Protein AF-U2QHD7-F1 (afdb_monomer_lite)

Organism: NCBI:txid649758

Sequence (177 aa):
MANYESKNHRGYHRDRNQRPHQDQRRARQTERVQVEVGQRFPLTIKRMGINGEGIGYYKRMAVFVPGALTNEEAVVEVTSVATRYLRAKVHRIRKTSPHRVEPRDSYADQVGGFELEHLDYPAQLAFKRDVVAQALERYQPEGFHSYDLRPTLGMKDPYGYRNKAQFQVRRNAEGQV

Secondary structure (DSSP, 8-state):
------------------------------------TT-EEEEE--EE-TTS-EEEEETTEEEEETTPPTT-EEEEEEEEE-SSEEEEEEEEEEE--TTB---SSTTTTTSTT-TTTTB-HHHHHHHHHHHHHHHHHHH--TTGGG---PPPPPPSS-SS------PPP---TTS--

pLDDT: mean 85.44, std 20.53, range [31.38, 98.56]

Radius of gyration: 29.26 Å; chains: 1; bounding box: 76×65×90 Å

InterPro domains:
  IPR002792 TRAM domain [PF01938] (34-90)
  IPR002792 TRAM domain [PS50926] (34-92)
  IPR010280 (Uracil-5)-methyltransferase family [PS51687] (112-177)
  IPR010280 (Uracil-5)-methyltransferase family [PTHR11061] (23-171)
  IPR012340 Nucleic acid-binding, OB-fold [G3DSA:2.40.50.140] (26-110)
  IPR012340 Nucleic acid-binding, OB-fold [SSF50249] (30-91)
  IPR029063 S-adenosyl-L-methionine-dependent methyltransferase superfamily [G3DSA:3.40.50.150] (115-161)
  IPR029063 S-adenosyl-L-methionine-dependent methyltransferase superfamily [SSF53335] (100-172)

Foldseek 3Di:
DDDDDDDDDDDDDDDDDDDPPPPPPPPPPPPQPDDDAFDKDKWAFAAADPLRWTWTADSNAIETEQPDHHRWIFIWGFHDDDRRHTYTYGPGTPGDDPQFDDAPDPCLVPDPDNRCSRGHQQVVQVSVLVSVVVVCVVPVPPPSVVDDSDGRDDDPDNPPPDPDDDDDDDQDPVRHD

Structure (mmCIF, N/CA/C/O backbone):
data_AF-U2QHD7-F1
#
_entry.id   AF-U2QHD7-F1
#
loop_
_atom_site.group_PDB
_atom_site.id
_atom_site.type_symbol
_atom_site.label_atom_id
_atom_site.label_alt_id
_atom_site.label_comp_id
_atom_site.label_asym_id
_atom_site.label_entity_id
_atom_site.label_seq_id
_atom_site.pdbx_PDB_ins_code
_atom_site.Cartn_x
_atom_site.Cartn_y
_atom_site.Cartn_z
_atom_site.occupancy
_atom_site.B_iso_or_equiv
_atom_site.auth_seq_id
_atom_site.auth_comp_id
_atom_site.auth_asym_id
_atom_site.auth_atom_id
_atom_site.pdbx_PDB_model_num
ATOM 1 N N . MET A 1 1 ? -28.360 49.128 -56.607 1.00 35.88 1 MET A N 1
ATOM 2 C CA . MET A 1 1 ? -29.395 48.696 -57.574 1.00 35.88 1 MET A CA 1
ATOM 3 C C . MET A 1 1 ? -29.588 47.199 -57.364 1.00 35.88 1 MET A C 1
ATOM 5 O O . MET A 1 1 ? -28.596 46.504 -57.459 1.00 35.88 1 MET A O 1
ATOM 9 N N . ALA A 1 2 ? -30.726 46.627 -56.988 1.00 39.94 2 ALA A N 1
ATOM 10 C CA . ALA A 1 2 ? -32.077 47.120 -56.763 1.00 39.94 2 ALA A CA 1
ATOM 11 C C . ALA A 1 2 ? -32.740 46.253 -55.667 1.00 39.94 2 ALA A C 1
ATOM 13 O O . ALA A 1 2 ? -32.443 45.065 -55.555 1.00 39.94 2 ALA A O 1
ATOM 14 N N . ASN A 1 3 ? -33.622 46.868 -54.879 1.00 33.78 3 ASN A N 1
ATOM 15 C CA . ASN A 1 3 ? -34.592 46.195 -54.014 1.00 33.78 3 ASN A CA 1
ATOM 16 C C . ASN A 1 3 ? -35.681 45.535 -54.871 1.00 33.78 3 ASN A C 1
ATOM 18 O O . ASN A 1 3 ? -36.062 46.114 -55.887 1.00 33.78 3 ASN A O 1
ATOM 22 N N . TYR A 1 4 ? -36.272 44.431 -54.404 1.00 35.97 4 TYR A N 1
ATOM 23 C CA . TYR A 1 4 ? -37.702 44.196 -54.620 1.00 35.97 4 TYR A CA 1
ATOM 24 C C . TYR A 1 4 ? -38.310 43.348 -53.496 1.00 35.97 4 TYR A C 1
ATOM 26 O O . TYR A 1 4 ? -37.781 42.308 -53.109 1.00 35.97 4 TYR A O 1
ATOM 34 N N . GLU A 1 5 ? -39.414 43.859 -52.964 1.00 34.19 5 GLU A N 1
ATOM 35 C CA . GLU A 1 5 ? -40.197 43.362 -51.837 1.00 34.19 5 GLU A CA 1
ATOM 36 C C . GLU A 1 5 ? -41.279 42.342 -52.244 1.00 34.19 5 GLU A C 1
ATOM 38 O O . GLU A 1 5 ? -41.845 42.416 -53.331 1.00 34.19 5 GLU A O 1
ATOM 43 N N . SER A 1 6 ? -41.653 41.518 -51.253 1.00 36.62 6 SER A N 1
ATOM 44 C CA . SER A 1 6 ? -43.022 41.105 -50.878 1.00 36.62 6 SER A CA 1
ATOM 45 C C . SER A 1 6 ? -43.862 40.221 -51.817 1.00 36.62 6 SER A C 1
ATOM 47 O O . SER A 1 6 ? -44.255 40.623 -52.909 1.00 36.62 6 SER A O 1
ATOM 49 N N . LYS A 1 7 ? -44.334 39.081 -51.272 1.00 37.84 7 LYS A N 1
ATOM 50 C CA . LYS A 1 7 ? -45.773 38.880 -50.973 1.00 37.84 7 LYS A CA 1
ATOM 51 C C . LYS A 1 7 ? -46.054 37.625 -50.130 1.00 37.84 7 LYS A C 1
ATOM 53 O O . LYS A 1 7 ? -45.813 36.497 -50.543 1.00 37.84 7 LYS A O 1
ATOM 58 N N . ASN A 1 8 ? -46.657 37.872 -48.967 1.00 34.88 8 ASN A N 1
ATOM 59 C CA . ASN A 1 8 ? -47.421 36.940 -48.128 1.00 34.88 8 ASN A CA 1
ATOM 60 C C . ASN A 1 8 ? -48.568 36.278 -48.898 1.00 34.88 8 ASN A C 1
ATOM 62 O O . ASN A 1 8 ? -49.296 37.020 -49.548 1.00 34.88 8 ASN A O 1
ATOM 66 N N . HIS A 1 9 ? -48.846 34.985 -48.674 1.00 38.47 9 HIS A N 1
ATOM 67 C CA . HIS A 1 9 ? -50.200 34.403 -48.727 1.00 38.47 9 HIS A CA 1
ATOM 68 C C . HIS A 1 9 ? -50.413 33.407 -47.562 1.00 38.47 9 HIS A C 1
ATOM 70 O O . HIS A 1 9 ? -49.595 32.527 -47.310 1.00 38.47 9 HIS A O 1
ATOM 76 N N . ARG A 1 10 ? -51.535 33.610 -46.853 1.00 35.41 10 ARG A N 1
ATOM 77 C CA . ARG A 1 10 ? -52.182 32.776 -45.810 1.00 35.41 10 ARG A CA 1
ATOM 78 C C . ARG A 1 10 ? -52.426 31.356 -46.369 1.00 35.41 10 ARG A C 1
ATOM 80 O O . ARG A 1 10 ? -52.676 31.246 -47.558 1.00 35.41 10 ARG A O 1
ATOM 87 N N . GLY A 1 11 ? -52.401 30.220 -45.671 1.00 33.41 11 GLY A N 1
ATOM 88 C CA . GLY A 1 11 ? -52.667 29.866 -44.278 1.00 33.41 11 GLY A CA 1
ATOM 89 C C . GLY A 1 11 ? -53.801 28.825 -44.269 1.00 33.41 11 GLY A C 1
ATOM 90 O O . GLY A 1 11 ? -54.899 29.188 -44.658 1.00 33.41 11 GLY A O 1
ATOM 91 N N . TYR A 1 12 ? -53.563 27.574 -43.841 1.00 31.38 12 TYR A N 1
ATOM 92 C CA . TYR A 1 12 ? -54.605 26.639 -43.371 1.00 31.38 12 TYR A CA 1
ATOM 93 C C . TYR A 1 12 ? -54.031 25.624 -42.367 1.00 31.38 12 TYR A C 1
ATOM 95 O O . TYR A 1 12 ? -52.961 25.054 -42.560 1.00 31.38 12 TYR A O 1
ATOM 103 N N . HIS A 1 13 ? -54.780 25.437 -41.280 1.00 40.25 13 HIS A N 1
ATOM 104 C CA . HIS A 1 13 ? -54.515 24.600 -40.111 1.00 40.25 13 HIS A CA 1
ATOM 105 C C . HIS A 1 13 ? -54.312 23.104 -40.402 1.00 40.25 13 HIS A C 1
ATOM 107 O O . HIS A 1 13 ? -55.069 22.508 -41.168 1.00 40.25 13 HIS A O 1
ATOM 113 N N . ARG A 1 14 ? -53.454 22.459 -39.597 1.00 39.19 14 ARG A N 1
ATOM 114 C CA . ARG A 1 14 ? -53.831 21.231 -38.873 1.00 39.19 14 ARG A CA 1
ATOM 115 C C . ARG A 1 14 ? -52.937 20.997 -37.658 1.00 39.19 14 ARG A C 1
ATOM 117 O O . ARG A 1 14 ? -51.736 20.785 -37.781 1.00 39.19 14 ARG A O 1
ATOM 124 N N . ASP A 1 15 ? -53.583 21.004 -36.500 1.00 45.75 15 ASP A N 1
ATOM 125 C CA . ASP A 1 15 ? -53.081 20.480 -35.238 1.00 45.75 15 ASP A CA 1
ATOM 126 C C . ASP A 1 15 ? -52.531 19.058 -35.390 1.00 45.75 15 ASP A C 1
ATOM 128 O O . ASP A 1 15 ? -53.219 18.150 -35.872 1.00 45.75 15 ASP A O 1
ATOM 132 N N . ARG A 1 16 ? -51.308 18.854 -34.899 1.00 43.22 16 ARG A N 1
ATOM 133 C CA . ARG A 1 16 ? -50.841 17.564 -34.389 1.00 43.22 16 ARG A CA 1
ATOM 134 C C . ARG A 1 16 ? -49.714 17.788 -33.380 1.00 43.22 16 ARG A C 1
ATOM 136 O O . ARG A 1 16 ? -48.533 17.739 -33.686 1.00 43.22 16 ARG A O 1
ATOM 143 N N . ASN A 1 17 ? -50.155 18.124 -32.175 1.00 41.28 17 ASN A N 1
ATOM 144 C CA . ASN A 1 17 ? -49.758 17.545 -30.895 1.00 41.28 17 ASN A CA 1
ATOM 145 C C . ASN A 1 17 ? -48.544 16.576 -30.897 1.00 41.28 17 ASN A C 1
ATOM 147 O O . ASN A 1 17 ? -48.514 15.640 -31.696 1.00 41.28 17 ASN A O 1
ATOM 151 N N . GLN A 1 18 ? -47.725 16.695 -29.834 1.00 44.69 18 GLN A N 1
ATOM 152 C CA . GLN A 1 18 ? -46.757 15.725 -29.265 1.00 44.69 18 GLN A CA 1
ATOM 153 C C . GLN A 1 18 ? -45.293 15.867 -29.736 1.00 44.69 18 GLN A C 1
ATOM 155 O O . GLN A 1 18 ? -45.005 15.695 -30.907 1.00 44.69 18 GLN A O 1
ATOM 160 N N . ARG A 1 19 ? -44.271 16.093 -28.898 1.00 42.50 19 ARG A N 1
ATOM 161 C CA . ARG A 1 19 ? -44.095 16.110 -27.432 1.00 42.50 19 ARG A CA 1
ATOM 162 C C . ARG A 1 19 ? -42.901 17.030 -27.112 1.00 42.50 19 ARG A C 1
ATOM 164 O O . ARG A 1 19 ? -41.950 17.043 -27.892 1.00 42.50 19 ARG A O 1
ATOM 171 N N . PRO A 1 20 ? -42.866 17.715 -25.958 1.00 39.50 20 PRO A N 1
ATOM 172 C CA . PRO A 1 20 ? -41.616 18.274 -25.470 1.00 39.50 20 PRO A CA 1
ATOM 173 C C . PRO A 1 20 ? -40.679 17.109 -25.139 1.00 39.50 20 PRO A C 1
ATOM 175 O O . PRO A 1 20 ? -41.078 16.175 -24.436 1.00 39.50 20 PRO A O 1
ATOM 178 N N . HIS A 1 21 ? -39.448 17.154 -25.652 1.00 47.59 21 HIS A N 1
ATOM 179 C CA . HIS A 1 21 ? -38.348 16.334 -25.159 1.00 47.59 21 HIS A CA 1
ATOM 180 C C . HIS A 1 21 ? -38.140 16.692 -23.686 1.00 47.59 21 HIS A C 1
ATOM 182 O O . HIS A 1 21 ? -37.376 17.590 -23.346 1.00 47.59 21 HIS A O 1
ATOM 188 N N . GLN A 1 22 ? -38.901 16.030 -22.812 1.00 49.66 22 GLN A N 1
ATOM 189 C CA . GLN A 1 22 ? -38.658 16.045 -21.386 1.00 49.66 22 GLN A CA 1
ATOM 190 C C . GLN A 1 22 ? -37.241 15.539 -21.201 1.00 49.66 22 GLN A C 1
ATOM 192 O O . GLN A 1 22 ? -36.926 14.392 -21.526 1.00 49.66 22 GLN A O 1
ATOM 197 N N . ASP A 1 23 ? -36.417 16.446 -20.707 1.00 46.22 23 ASP A N 1
ATOM 198 C CA . ASP A 1 23 ? -35.077 16.247 -20.206 1.00 46.22 23 ASP A CA 1
ATOM 199 C C . ASP A 1 23 ? -35.137 15.201 -19.080 1.00 46.22 23 ASP A C 1
ATOM 201 O O . ASP A 1 23 ? -35.136 15.493 -17.887 1.00 46.22 23 ASP A O 1
ATOM 205 N N . GLN A 1 24 ? -35.270 13.929 -19.460 1.00 50.62 24 GLN A N 1
ATOM 206 C CA . GLN A 1 24 ? -35.200 12.784 -18.566 1.00 50.62 24 GLN A CA 1
ATOM 207 C C . GLN A 1 24 ? -33.734 12.491 -18.248 1.00 50.62 24 GLN A C 1
ATOM 209 O O . GLN A 1 24 ? -33.288 11.344 -18.249 1.00 50.62 24 GLN A O 1
ATOM 214 N N . ARG A 1 25 ? -32.982 13.520 -17.851 1.00 46.91 25 ARG A N 1
ATOM 215 C CA . ARG A 1 25 ? -31.915 13.343 -16.872 1.00 46.91 25 ARG A CA 1
ATOM 216 C C . ARG A 1 25 ? -32.590 13.059 -15.536 1.00 46.91 25 ARG A C 1
ATOM 218 O O . ARG A 1 25 ? -32.606 13.880 -14.627 1.00 46.91 25 ARG A O 1
ATOM 225 N N . ARG A 1 26 ? -33.186 11.863 -15.432 1.00 45.78 26 ARG A N 1
ATOM 226 C CA . ARG A 1 26 ? -33.576 11.271 -14.157 1.00 45.78 26 ARG A CA 1
ATOM 227 C C . ARG A 1 26 ? -32.331 11.328 -13.288 1.00 45.78 26 ARG A C 1
ATOM 229 O O . ARG A 1 26 ? -31.372 10.596 -13.534 1.00 45.78 26 ARG A O 1
ATOM 236 N N . ALA A 1 27 ? -32.355 12.206 -12.292 1.00 46.84 27 ALA A N 1
ATOM 237 C CA . ALA A 1 27 ? -31.516 12.098 -11.123 1.00 46.84 27 ALA A CA 1
ATOM 238 C C . ALA A 1 27 ? -31.740 10.687 -10.571 1.00 46.84 27 ALA A C 1
ATOM 240 O O . ALA A 1 27 ? -32.706 10.426 -9.856 1.00 46.84 27 ALA A O 1
ATOM 241 N N . ARG A 1 28 ? -30.895 9.735 -10.982 1.00 50.44 28 ARG A N 1
ATOM 242 C CA . ARG A 1 28 ? -30.759 8.467 -10.281 1.00 50.44 28 ARG A CA 1
ATOM 243 C C . ARG A 1 28 ? -30.251 8.875 -8.912 1.00 50.44 28 ARG A C 1
ATOM 245 O O . ARG A 1 28 ? -29.070 9.172 -8.759 1.00 50.44 28 ARG A O 1
ATOM 252 N N . GLN A 1 29 ? -31.169 8.988 -7.958 1.00 51.56 29 GLN A N 1
ATOM 253 C CA . GLN A 1 29 ? -30.839 9.013 -6.549 1.00 51.56 29 GLN A CA 1
ATOM 254 C C . GLN A 1 29 ? -29.990 7.767 -6.320 1.00 51.56 29 GLN A C 1
ATOM 256 O O . GLN A 1 29 ? -30.491 6.646 -6.336 1.00 51.56 29 GLN A O 1
ATOM 261 N N . THR A 1 30 ? -28.675 7.945 -6.248 1.00 59.03 30 THR A N 1
ATOM 262 C CA . THR A 1 30 ? -27.787 6.891 -5.793 1.00 59.03 30 THR A CA 1
ATOM 263 C C . THR A 1 30 ? -28.237 6.611 -4.370 1.00 59.03 30 THR A C 1
ATOM 265 O O . THR A 1 30 ? -28.030 7.463 -3.505 1.00 59.03 30 THR A O 1
ATOM 268 N N . GLU A 1 31 ? -28.913 5.483 -4.139 1.00 62.12 31 GLU A N 1
ATOM 269 C CA . GLU A 1 31 ? -29.138 4.973 -2.790 1.00 62.12 31 GLU A CA 1
ATOM 270 C C . GLU A 1 31 ? -27.789 5.030 -2.077 1.00 62.12 31 GLU A C 1
ATOM 272 O O . GLU A 1 31 ? -26.832 4.349 -2.463 1.00 62.12 31 GLU A O 1
ATOM 277 N N . ARG A 1 32 ? -27.660 5.949 -1.115 1.00 66.94 32 ARG A N 1
ATOM 278 C CA . ARG A 1 32 ? -26.427 6.075 -0.347 1.00 66.94 32 ARG A CA 1
ATOM 279 C C . ARG A 1 32 ? -26.294 4.781 0.427 1.00 66.94 32 ARG A C 1
ATOM 281 O O . ARG A 1 32 ? -27.197 4.422 1.178 1.00 66.94 32 ARG A O 1
ATOM 288 N N . VAL A 1 33 ? -25.190 4.074 0.217 1.00 76.94 33 VAL A N 1
ATOM 289 C CA . VAL A 1 33 ? -24.930 2.851 0.963 1.00 76.94 33 VAL A CA 1
ATOM 290 C C . VAL A 1 33 ? -24.865 3.226 2.440 1.00 76.94 33 VAL A C 1
ATOM 292 O O . VAL A 1 33 ? -23.962 3.947 2.859 1.00 76.94 33 VAL A O 1
ATOM 295 N N . GLN A 1 34 ? -25.845 2.768 3.214 1.00 85.69 34 GLN A N 1
ATOM 296 C CA . GLN A 1 34 ? -25.822 2.912 4.662 1.00 85.69 34 GLN A CA 1
ATOM 297 C C . GLN A 1 34 ? -24.836 1.890 5.222 1.00 85.69 34 GLN A C 1
ATOM 299 O O . GLN A 1 34 ? -25.019 0.679 5.059 1.00 85.69 34 GLN A O 1
ATOM 304 N N . VAL A 1 35 ? -23.751 2.406 5.793 1.00 91.88 35 VAL A N 1
ATOM 305 C CA . VAL A 1 35 ? -22.696 1.644 6.459 1.00 91.88 35 VAL A CA 1
ATOM 306 C C . VAL A 1 35 ? -22.276 2.428 7.690 1.00 91.88 35 VAL A C 1
ATOM 308 O O . VAL A 1 35 ? -22.136 3.649 7.614 1.00 91.88 35 VAL A O 1
ATOM 311 N N . GLU A 1 36 ? -22.068 1.734 8.801 1.00 94.94 36 GLU A N 1
ATOM 312 C CA . GLU A 1 36 ? -21.657 2.335 10.070 1.00 94.94 36 GLU A CA 1
ATOM 313 C C . GLU A 1 36 ? -20.203 1.988 10.405 1.00 94.94 36 GLU A C 1
ATOM 315 O O . GLU A 1 36 ? -19.667 0.962 9.976 1.00 94.94 36 GLU A O 1
ATOM 320 N N . VAL A 1 37 ? -19.546 2.852 11.180 1.00 97.31 37 VAL A N 1
ATOM 321 C CA . VAL A 1 37 ? -18.218 2.555 11.735 1.00 97.31 37 VAL A CA 1
ATOM 322 C C . VAL A 1 37 ? -18.331 1.350 12.674 1.00 97.31 37 VAL A C 1
ATOM 324 O O . VAL A 1 37 ? -19.279 1.245 13.444 1.00 97.31 37 VAL A O 1
ATOM 327 N N . GLY A 1 38 ? -17.382 0.418 12.587 1.00 97.50 38 GLY A N 1
ATOM 328 C CA . GLY A 1 38 ? -17.405 -0.855 13.313 1.00 97.50 38 GLY A CA 1
ATOM 329 C C . GLY A 1 38 ? -18.166 -1.975 12.597 1.00 97.50 38 GLY A C 1
ATOM 330 O O . GLY A 1 38 ? -18.008 -3.144 12.956 1.00 97.50 38 GLY A O 1
ATOM 331 N N . GLN A 1 39 ? -18.935 -1.669 11.546 1.00 97.81 39 GLN A N 1
ATOM 332 C CA . GLN A 1 39 ? -19.600 -2.701 10.755 1.00 97.81 39 GLN A CA 1
ATOM 333 C C . GLN A 1 39 ? -18.572 -3.612 10.075 1.00 97.81 39 GLN A C 1
ATOM 335 O O . GLN A 1 39 ? -17.584 -3.145 9.500 1.00 97.81 39 GLN A O 1
ATOM 340 N N . ARG A 1 40 ? -18.842 -4.923 10.101 1.00 98.25 40 ARG A N 1
ATOM 341 C CA . ARG A 1 40 ? -18.007 -5.949 9.472 1.00 98.25 40 ARG A CA 1
ATOM 342 C C . ARG A 1 40 ? -18.703 -6.598 8.286 1.00 98.25 40 ARG A C 1
ATOM 344 O O . ARG A 1 40 ? -19.892 -6.901 8.354 1.00 98.25 40 ARG A O 1
ATOM 351 N N . PHE A 1 41 ? -17.960 -6.857 7.216 1.00 98.12 41 PHE A N 1
ATOM 352 C CA . PHE A 1 41 ? -18.466 -7.596 6.056 1.00 98.12 41 PHE A CA 1
ATOM 353 C C . PHE A 1 41 ? -17.339 -8.315 5.301 1.00 98.12 41 PHE A C 1
ATOM 355 O O . PHE A 1 41 ? -16.178 -7.904 5.391 1.00 98.12 41 PHE A O 1
ATOM 362 N N . PRO A 1 42 ? -17.648 -9.401 4.565 1.00 98.06 42 PRO A N 1
ATOM 363 C CA . PRO A 1 42 ? -16.689 -10.029 3.667 1.00 98.06 42 PRO A CA 1
ATOM 364 C C . PRO A 1 42 ? -16.393 -9.120 2.468 1.00 98.06 42 PRO A C 1
ATOM 366 O O . PRO A 1 42 ? -17.295 -8.518 1.886 1.00 98.06 42 PRO A O 1
ATOM 369 N N . LEU A 1 43 ? -15.127 -9.058 2.078 1.00 98.44 43 LEU A N 1
ATOM 370 C CA . LEU A 1 43 ? -14.635 -8.279 0.956 1.00 98.44 43 LEU A CA 1
ATOM 371 C C . LEU A 1 43 ? -13.562 -9.074 0.210 1.00 98.44 43 LEU A C 1
ATOM 373 O O . LEU A 1 43 ? -12.613 -9.575 0.811 1.00 98.44 43 LEU A O 1
ATOM 377 N N . THR A 1 44 ? -13.701 -9.155 -1.111 1.00 98.44 44 THR A N 1
ATOM 378 C CA . THR A 1 44 ? -12.622 -9.607 -1.994 1.00 98.44 44 THR A CA 1
ATOM 379 C C . THR A 1 44 ? -11.791 -8.405 -2.415 1.00 98.44 44 THR A C 1
ATOM 381 O O . THR A 1 44 ? -12.335 -7.439 -2.963 1.00 98.44 44 THR A O 1
ATOM 384 N N . ILE A 1 45 ? -10.481 -8.480 -2.212 1.00 98.31 45 ILE A N 1
ATOM 385 C CA . ILE A 1 45 ? -9.548 -7.445 -2.650 1.00 98.31 45 ILE A CA 1
ATOM 386 C C . ILE A 1 45 ? -9.285 -7.620 -4.144 1.00 98.31 45 ILE A C 1
ATOM 388 O O . ILE A 1 45 ? -8.848 -8.676 -4.601 1.00 98.31 45 ILE A O 1
ATOM 392 N N . LYS A 1 46 ? -9.596 -6.586 -4.927 1.00 97.25 46 LYS A N 1
ATOM 393 C CA . LYS A 1 46 ? -9.528 -6.621 -6.394 1.00 97.25 46 LYS A CA 1
ATOM 394 C C . LYS A 1 46 ? -8.214 -6.097 -6.945 1.00 97.25 46 LYS A C 1
ATOM 396 O O . LYS A 1 46 ? -7.793 -6.550 -8.000 1.00 97.25 46 LYS A O 1
ATOM 401 N N . ARG A 1 47 ? -7.606 -5.132 -6.262 1.00 95.31 47 ARG A N 1
ATOM 402 C CA . ARG A 1 47 ? -6.327 -4.520 -6.637 1.00 95.31 47 ARG A CA 1
ATOM 403 C C . ARG A 1 47 ? -5.701 -3.827 -5.435 1.00 95.31 47 ARG A C 1
ATOM 405 O O . ARG A 1 47 ? -6.378 -3.666 -4.421 1.00 95.31 47 ARG A O 1
ATOM 412 N N . MET A 1 48 ? -4.471 -3.352 -5.588 1.00 96.75 48 MET A N 1
ATOM 413 C CA . MET A 1 48 ? -3.829 -2.460 -4.621 1.00 96.75 48 MET A CA 1
ATOM 414 C C . MET A 1 48 ? -3.894 -1.008 -5.103 1.00 96.75 48 MET A C 1
ATOM 416 O O . MET A 1 48 ? -3.891 -0.734 -6.305 1.00 96.75 48 MET A O 1
ATOM 420 N N . GLY A 1 49 ? -4.022 -0.087 -4.156 1.00 95.19 49 GLY A N 1
ATOM 421 C CA . GLY A 1 49 ? -3.892 1.347 -4.359 1.00 95.19 49 GLY A CA 1
ATOM 422 C C . GLY A 1 49 ? -2.432 1.782 -4.381 1.00 95.19 49 GLY A C 1
ATOM 423 O O . GLY A 1 49 ? -1.521 1.001 -4.114 1.00 95.19 49 GLY A O 1
ATOM 424 N N . ILE A 1 50 ? -2.210 3.057 -4.691 1.00 94.31 50 ILE A N 1
ATOM 425 C CA . ILE A 1 50 ? -0.863 3.622 -4.844 1.00 94.31 50 ILE A CA 1
ATOM 426 C C . ILE A 1 50 ? -0.035 3.594 -3.551 1.00 94.31 50 ILE A C 1
ATOM 428 O O . ILE A 1 50 ? 1.187 3.646 -3.632 1.00 94.31 50 ILE A O 1
ATOM 432 N N . ASN A 1 51 ? -0.675 3.492 -2.378 1.00 93.00 51 ASN A N 1
ATOM 433 C CA . ASN A 1 51 ? 0.012 3.428 -1.085 1.00 93.00 51 ASN A CA 1
ATOM 434 C C . ASN A 1 51 ? 0.144 1.986 -0.566 1.00 93.00 51 ASN A C 1
ATOM 436 O O . ASN A 1 51 ? 0.513 1.788 0.587 1.00 93.00 51 ASN A O 1
ATOM 440 N N . GLY A 1 52 ? -0.179 0.980 -1.387 1.00 94.06 52 GLY A N 1
ATOM 441 C CA . GLY A 1 52 ? -0.161 -0.428 -0.987 1.00 94.06 52 GLY A CA 1
ATOM 442 C C . GLY A 1 52 ? -1.426 -0.889 -0.260 1.00 94.06 52 GLY A C 1
ATOM 443 O O . GLY A 1 52 ? -1.487 -2.025 0.197 1.00 94.06 52 GLY A O 1
ATOM 444 N N . GLU A 1 53 ? -2.462 -0.050 -0.154 1.00 95.75 53 GLU A N 1
ATOM 445 C CA . GLU A 1 53 ? -3.727 -0.459 0.447 1.00 95.75 53 GLU A CA 1
ATOM 446 C C . GLU A 1 53 ? -4.542 -1.359 -0.491 1.00 95.75 53 GLU A C 1
ATOM 448 O O . GLU A 1 53 ? -4.667 -1.091 -1.685 1.00 95.75 53 GLU A O 1
ATOM 453 N N . GLY A 1 54 ? -5.169 -2.404 0.041 1.00 97.62 54 GLY A N 1
ATOM 454 C CA . GLY A 1 54 ? -6.099 -3.226 -0.719 1.00 97.62 54 GLY A CA 1
ATOM 455 C C . GLY A 1 54 ? -7.364 -2.447 -1.076 1.00 97.62 54 GLY A C 1
ATOM 456 O O . GLY A 1 54 ? -7.930 -1.735 -0.247 1.00 97.62 54 GLY A O 1
ATOM 457 N N . ILE A 1 55 ? -7.841 -2.602 -2.309 1.00 98.19 55 ILE A N 1
ATOM 458 C CA . ILE A 1 55 ? -9.077 -1.990 -2.796 1.00 98.19 55 ILE A CA 1
ATOM 459 C C . ILE A 1 55 ? -10.072 -3.087 -3.158 1.00 98.19 55 ILE A C 1
ATOM 461 O O . ILE A 1 55 ? -9.841 -3.902 -4.055 1.00 98.19 55 ILE A O 1
ATOM 465 N N . GLY A 1 56 ? -11.219 -3.066 -2.487 1.00 98.12 56 GLY A N 1
ATOM 466 C CA . GLY A 1 56 ? -12.395 -3.858 -2.833 1.00 98.12 56 GLY A CA 1
ATOM 467 C C . GLY A 1 56 ? -13.611 -2.974 -3.094 1.00 98.12 56 GLY A C 1
ATOM 468 O O . GLY A 1 56 ? -13.551 -1.748 -2.991 1.00 98.12 56 GLY A O 1
ATOM 469 N N . TYR A 1 57 ? -14.738 -3.605 -3.419 1.00 97.25 57 TYR A N 1
ATOM 470 C CA . TYR A 1 57 ? -15.999 -2.905 -3.643 1.00 97.25 57 TYR A CA 1
ATOM 471 C C . TYR A 1 57 ? -17.115 -3.529 -2.815 1.00 97.25 57 TYR A C 1
ATOM 473 O O . TYR A 1 57 ? -17.383 -4.723 -2.928 1.00 97.25 57 TYR A O 1
ATOM 481 N N . TYR A 1 58 ? -17.802 -2.705 -2.028 1.00 96.06 58 TYR A N 1
ATOM 482 C CA . TYR A 1 58 ? -18.978 -3.099 -1.260 1.00 96.06 58 TYR A CA 1
ATOM 483 C C . TYR A 1 58 ? -20.158 -2.225 -1.670 1.00 96.06 58 TYR A C 1
ATOM 485 O O . TYR A 1 58 ? -20.076 -1.000 -1.607 1.00 96.06 58 TYR A O 1
ATOM 493 N N . LYS A 1 59 ? -21.239 -2.846 -2.163 1.00 92.75 59 LYS A N 1
ATOM 494 C CA . LYS A 1 59 ? -22.434 -2.144 -2.673 1.00 92.75 59 LYS A CA 1
ATOM 495 C C . LYS A 1 59 ? -22.082 -0.971 -3.616 1.00 92.75 59 LYS A C 1
ATOM 497 O O . LYS A 1 59 ? -22.654 0.108 -3.532 1.00 92.75 59 LYS A O 1
ATOM 502 N N . ARG A 1 60 ? -21.127 -1.198 -4.533 1.00 91.56 60 ARG A N 1
ATOM 503 C CA . ARG A 1 60 ? -20.586 -0.224 -5.513 1.00 91.56 60 ARG A CA 1
ATOM 504 C C . ARG A 1 60 ? -19.749 0.929 -4.933 1.00 91.56 60 ARG A C 1
ATOM 506 O O . ARG A 1 60 ? -19.286 1.763 -5.706 1.00 91.56 60 ARG A O 1
ATOM 513 N N . MET A 1 61 ? -19.494 0.968 -3.627 1.00 94.19 61 MET A N 1
ATOM 514 C CA . MET A 1 61 ? -18.526 1.890 -3.025 1.00 94.19 61 MET A CA 1
ATOM 515 C C . MET A 1 61 ? -17.146 1.244 -2.938 1.00 94.19 61 MET A C 1
ATOM 517 O O . MET A 1 61 ? -17.028 0.072 -2.582 1.00 94.19 61 MET A O 1
ATOM 521 N N . ALA A 1 62 ? -16.107 2.017 -3.255 1.00 97.00 62 ALA A N 1
ATOM 522 C CA . ALA A 1 62 ? -14.729 1.587 -3.052 1.00 97.00 62 ALA A CA 1
ATOM 523 C C . ALA A 1 62 ? -14.431 1.482 -1.550 1.00 97.00 62 ALA A C 1
ATOM 525 O O . ALA A 1 62 ? -14.824 2.357 -0.774 1.00 97.00 62 ALA A O 1
ATOM 526 N N . VAL A 1 63 ? -13.735 0.423 -1.153 1.00 98.25 63 VAL A N 1
ATOM 527 C CA . VAL A 1 63 ? -13.303 0.178 0.224 1.00 98.25 63 VAL A CA 1
ATOM 528 C C . VAL A 1 63 ? -11.788 0.055 0.224 1.00 98.25 63 VAL A C 1
ATOM 530 O O . VAL A 1 63 ? -11.254 -0.831 -0.442 1.00 98.25 63 VAL A O 1
ATOM 533 N N . PHE A 1 64 ? -11.122 0.947 0.953 1.00 98.25 64 PHE A N 1
ATOM 534 C CA . PHE A 1 64 ? -9.670 0.971 1.119 1.00 98.25 64 PHE A CA 1
ATOM 535 C C . PHE A 1 64 ? -9.290 0.249 2.411 1.00 98.25 64 PHE A C 1
ATOM 537 O O . PHE A 1 64 ? -9.826 0.575 3.474 1.00 98.25 64 PHE A O 1
ATOM 544 N N . VAL A 1 65 ? -8.389 -0.725 2.311 1.00 97.75 65 VAL A N 1
ATOM 545 C CA . VAL A 1 65 ? -8.044 -1.663 3.384 1.00 97.75 65 VAL A CA 1
ATOM 546 C C . VAL A 1 65 ? -6.521 -1.806 3.473 1.00 97.75 65 VAL A C 1
ATOM 548 O O . VAL A 1 65 ? -5.941 -2.631 2.764 1.00 97.75 65 VAL A O 1
ATOM 551 N N . PRO A 1 66 ? -5.843 -1.001 4.310 1.00 95.44 66 PRO A N 1
ATOM 552 C CA . PRO A 1 66 ? -4.413 -1.164 4.564 1.00 95.44 66 PRO A CA 1
ATOM 553 C C . PRO A 1 66 ? -4.081 -2.592 5.019 1.00 95.44 66 PRO A C 1
ATOM 555 O O . PRO A 1 66 ? -4.861 -3.202 5.754 1.00 95.44 66 PRO A O 1
ATOM 558 N N . GLY A 1 67 ? -2.948 -3.126 4.556 1.00 93.75 67 GLY A N 1
ATOM 559 C CA . GLY A 1 67 ? -2.478 -4.472 4.903 1.00 93.75 67 GLY A CA 1
ATOM 560 C C . GLY A 1 67 ? -3.149 -5.628 4.148 1.00 93.75 67 GLY A C 1
ATOM 561 O O . GLY A 1 67 ? -2.794 -6.784 4.376 1.00 93.75 67 GLY A O 1
ATOM 562 N N . ALA A 1 68 ? -4.129 -5.359 3.277 1.00 96.94 68 ALA A N 1
ATOM 563 C CA . ALA A 1 68 ? -4.812 -6.379 2.482 1.00 96.94 68 ALA A CA 1
ATOM 564 C C . ALA A 1 68 ? -4.244 -6.453 1.056 1.00 96.94 68 ALA A C 1
ATOM 566 O O . ALA A 1 68 ? -4.118 -5.432 0.382 1.00 96.94 68 ALA A O 1
ATOM 567 N N . LEU A 1 69 ? -3.959 -7.663 0.574 1.00 97.88 69 LEU A N 1
ATOM 568 C CA . LEU A 1 69 ? -3.337 -7.889 -0.733 1.00 97.88 69 LEU A CA 1
ATOM 569 C C . LEU A 1 69 ? -4.360 -8.280 -1.799 1.00 97.88 69 LEU A C 1
ATOM 571 O O . LEU A 1 69 ? -5.422 -8.828 -1.504 1.00 97.88 69 LEU A O 1
ATOM 575 N N . THR A 1 70 ? -4.031 -8.033 -3.069 1.00 96.75 70 THR A N 1
ATOM 576 C CA . THR A 1 70 ? -4.849 -8.473 -4.212 1.00 96.75 70 THR A CA 1
ATOM 577 C C . THR A 1 70 ? -5.150 -9.974 -4.145 1.00 96.75 70 THR A C 1
ATOM 579 O O . THR A 1 70 ? -4.285 -10.771 -3.788 1.00 96.75 70 THR A O 1
ATOM 582 N N . ASN A 1 71 ? -6.368 -10.357 -4.545 1.00 96.12 71 ASN A N 1
ATOM 583 C CA . ASN A 1 71 ? -6.900 -11.727 -4.545 1.00 96.12 71 ASN A CA 1
ATOM 584 C C . ASN A 1 71 ? -7.179 -12.335 -3.164 1.00 96.12 71 ASN A C 1
ATOM 586 O O . ASN A 1 71 ? -7.625 -13.483 -3.090 1.00 96.12 71 ASN A O 1
ATOM 590 N N . GLU A 1 72 ? -6.998 -11.575 -2.085 1.00 98.25 72 GLU A N 1
ATOM 591 C CA . GLU A 1 72 ? -7.429 -12.008 -0.763 1.00 98.25 72 GLU A CA 1
ATOM 592 C C . GLU A 1 72 ? -8.938 -11.898 -0.582 1.00 98.25 72 GLU A C 1
ATOM 594 O O . GLU A 1 72 ? -9.612 -11.014 -1.122 1.00 98.25 72 GLU A O 1
ATOM 599 N N . GLU A 1 73 ? -9.462 -12.793 0.247 1.00 98.31 73 GLU A N 1
ATOM 600 C CA . GLU A 1 73 ? -10.802 -12.674 0.806 1.00 98.31 73 GLU A CA 1
ATOM 601 C C . GLU A 1 73 ? -10.659 -12.401 2.294 1.00 98.31 73 GLU A C 1
ATOM 603 O O . GLU A 1 73 ? -10.093 -13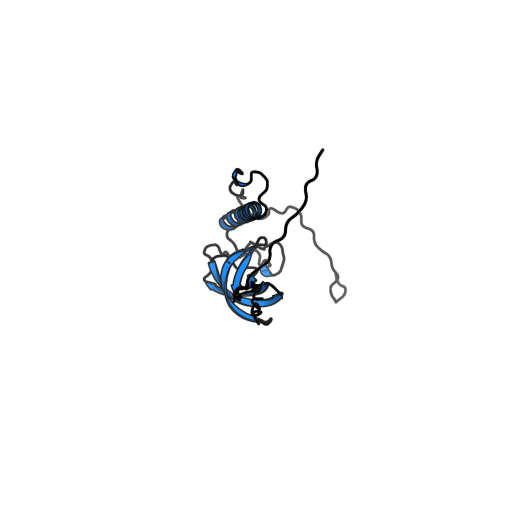.215 3.024 1.00 98.31 73 GLU A O 1
ATOM 608 N N . A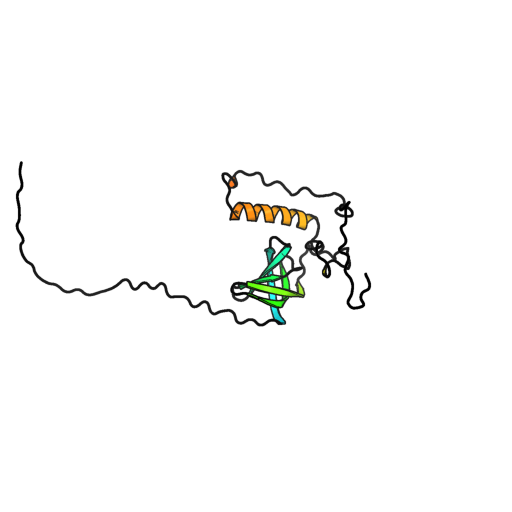LA A 1 74 ? -11.179 -11.270 2.759 1.00 98.12 74 ALA A N 1
ATOM 609 C CA . ALA A 1 74 ? -11.084 -10.861 4.152 1.00 98.12 74 ALA A CA 1
ATOM 610 C C . ALA A 1 74 ? -12.450 -10.444 4.694 1.00 98.12 74 ALA A C 1
ATOM 612 O O . ALA A 1 74 ? -13.305 -9.940 3.973 1.00 98.12 74 ALA A O 1
ATOM 613 N N . VAL A 1 75 ? -12.658 -10.639 5.990 1.00 98.56 75 VAL A N 1
ATOM 614 C CA . VAL A 1 75 ? -13.648 -9.875 6.746 1.00 98.56 75 VAL A CA 1
ATOM 615 C C . VAL A 1 75 ? -12.974 -8.566 7.127 1.00 98.56 75 VAL A C 1
ATOM 617 O O . VAL A 1 75 ? -11.912 -8.581 7.753 1.00 98.56 75 VAL A O 1
ATOM 620 N N . VAL A 1 76 ? -13.576 -7.447 6.740 1.00 98.50 76 VAL A N 1
ATOM 621 C CA . VAL A 1 76 ? -13.059 -6.103 7.019 1.00 98.50 76 VAL A CA 1
ATOM 622 C C . VAL A 1 76 ? -13.990 -5.376 7.977 1.00 98.50 76 VAL A C 1
ATOM 624 O O . VAL A 1 76 ? -15.190 -5.636 7.973 1.00 98.50 76 VAL A O 1
ATOM 627 N N . GLU A 1 77 ? -13.439 -4.488 8.799 1.00 98.56 77 GLU A N 1
ATOM 628 C CA . GLU A 1 77 ? -14.175 -3.650 9.752 1.00 98.56 77 GLU A CA 1
ATOM 629 C C . GLU A 1 77 ? -14.051 -2.182 9.351 1.00 98.56 77 GLU A C 1
ATOM 631 O O . GLU A 1 77 ? -12.939 -1.673 9.207 1.00 98.56 77 GLU A O 1
ATOM 636 N N . VAL A 1 78 ? -15.179 -1.500 9.165 1.00 98.31 78 VAL A N 1
ATOM 637 C CA . VAL A 1 78 ? -15.203 -0.096 8.737 1.00 98.31 78 VAL A CA 1
ATOM 638 C C . VAL A 1 78 ? -14.636 0.809 9.820 1.00 98.31 78 VAL A C 1
ATOM 640 O O . VAL A 1 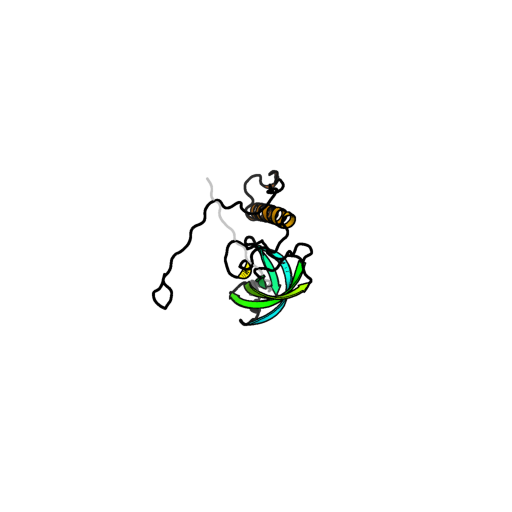78 ? -15.083 0.783 10.962 1.00 98.31 78 VAL A O 1
ATOM 643 N N . THR A 1 79 ? -13.681 1.653 9.441 1.00 97.94 79 THR A N 1
ATOM 644 C CA . THR A 1 79 ? -13.034 2.631 10.326 1.00 97.94 79 THR A CA 1
ATOM 645 C C . THR A 1 79 ? -13.482 4.060 10.038 1.00 97.94 79 THR A C 1
ATOM 647 O O . THR A 1 79 ? -13.495 4.890 10.940 1.00 97.94 79 THR A O 1
ATOM 650 N N . SER A 1 80 ? -13.873 4.371 8.797 1.00 97.31 80 SER A N 1
ATOM 651 C CA . SER A 1 80 ? -14.484 5.661 8.451 1.00 97.31 80 SER A CA 1
ATOM 652 C C . SER A 1 80 ? -15.359 5.563 7.203 1.00 97.31 80 SER A C 1
ATOM 654 O O . SER A 1 80 ? -15.091 4.772 6.292 1.00 97.31 80 SER A O 1
ATOM 656 N N . VAL A 1 81 ? -16.387 6.409 7.152 1.00 96.06 81 VAL A N 1
ATOM 657 C CA . VAL A 1 81 ? -17.342 6.500 6.044 1.00 96.06 81 VAL A CA 1
ATOM 658 C C . VAL A 1 81 ? -17.186 7.864 5.381 1.00 96.06 81 VAL A C 1
ATOM 660 O O . VAL A 1 81 ? -17.397 8.895 6.015 1.00 96.06 81 VAL A O 1
ATOM 663 N N . ALA A 1 82 ? -16.813 7.880 4.104 1.00 94.06 82 ALA A N 1
ATOM 664 C CA . ALA A 1 82 ? -16.782 9.087 3.286 1.00 94.06 82 ALA A CA 1
ATOM 665 C C . ALA A 1 82 ? -17.899 9.050 2.235 1.00 94.06 82 ALA A C 1
ATOM 667 O O . ALA A 1 82 ? -18.449 8.000 1.911 1.00 94.06 82 ALA A O 1
ATOM 668 N N . THR A 1 83 ? -18.196 10.200 1.623 1.00 90.69 83 THR A N 1
ATOM 669 C CA . THR A 1 83 ? -19.283 10.341 0.636 1.00 90.69 83 THR A CA 1
ATOM 670 C C . THR A 1 83 ? -19.186 9.366 -0.544 1.00 90.69 83 THR A C 1
ATOM 672 O O . THR A 1 83 ? -20.206 9.002 -1.122 1.00 90.69 83 THR A O 1
ATOM 675 N N . ARG A 1 84 ? -17.969 8.970 -0.946 1.00 91.38 84 ARG A N 1
ATOM 676 C CA . ARG A 1 84 ? -17.723 8.147 -2.148 1.00 91.38 84 ARG A CA 1
ATOM 677 C C . ARG A 1 84 ? -16.955 6.850 -1.891 1.00 91.38 84 ARG A C 1
ATOM 679 O O . ARG A 1 84 ? -16.772 6.071 -2.822 1.00 91.38 84 ARG A O 1
ATOM 686 N N . TYR A 1 85 ? -16.486 6.626 -0.669 1.00 95.62 85 TYR A N 1
ATOM 687 C CA . TYR A 1 85 ? -15.671 5.464 -0.332 1.00 95.62 85 TYR A CA 1
ATOM 688 C C . TYR A 1 85 ? -15.708 5.170 1.166 1.00 95.62 85 TYR A C 1
ATOM 690 O O . TYR A 1 85 ? -16.110 6.010 1.969 1.00 95.62 85 TYR A O 1
ATOM 698 N N . LEU A 1 86 ? -15.249 3.982 1.533 1.00 97.50 86 LEU A N 1
ATOM 699 C CA . LEU A 1 86 ? -15.075 3.547 2.913 1.00 97.50 86 LEU A CA 1
ATOM 700 C C . LEU A 1 86 ? -13.589 3.326 3.185 1.00 97.50 86 LEU A C 1
ATOM 702 O O . LEU A 1 86 ? -12.857 2.879 2.298 1.00 97.50 86 LEU A O 1
ATOM 706 N N . ARG A 1 87 ? -13.148 3.594 4.413 1.00 98.00 87 ARG A N 1
ATOM 707 C CA . ARG A 1 87 ? -11.912 2.997 4.931 1.00 98.00 87 ARG A CA 1
ATOM 708 C C . ARG A 1 87 ? -12.281 1.882 5.887 1.00 98.00 87 ARG A C 1
ATOM 710 O O . ARG A 1 87 ? -13.233 2.016 6.658 1.00 98.00 87 ARG A O 1
ATOM 717 N N . ALA A 1 88 ? -11.524 0.804 5.833 1.00 98.25 88 ALA A N 1
ATOM 718 C CA . ALA A 1 88 ? -11.674 -0.325 6.723 1.00 98.25 88 ALA A CA 1
ATOM 719 C C . ALA A 1 88 ? -10.298 -0.872 7.107 1.00 98.25 88 ALA A C 1
ATOM 721 O O . ALA A 1 88 ? -9.297 -0.573 6.462 1.00 98.25 88 ALA A O 1
ATOM 722 N N . LYS A 1 89 ? -10.259 -1.679 8.160 1.00 97.19 89 LYS A N 1
ATOM 723 C CA . LYS A 1 89 ? -9.096 -2.486 8.539 1.00 97.19 89 LYS A CA 1
ATOM 724 C C . LYS A 1 89 ? -9.409 -3.961 8.327 1.00 97.19 89 LYS A C 1
ATOM 726 O O . LYS A 1 89 ? -10.577 -4.363 8.362 1.00 97.19 89 LYS A O 1
ATOM 731 N N . VAL A 1 90 ? -8.378 -4.772 8.126 1.00 97.19 90 VAL A N 1
ATOM 732 C CA . VAL A 1 90 ? -8.530 -6.229 8.120 1.00 97.19 90 VAL A CA 1
ATOM 733 C C . VAL A 1 90 ? -8.967 -6.671 9.517 1.00 97.19 90 VAL A C 1
ATOM 735 O O . VAL A 1 90 ? -8.300 -6.378 10.502 1.00 97.19 90 VAL A O 1
ATOM 738 N N . HIS A 1 91 ? -10.106 -7.356 9.611 1.00 97.69 91 HIS A N 1
ATOM 739 C CA . HIS A 1 91 ? -10.528 -8.018 10.846 1.00 97.69 91 HIS A CA 1
ATOM 740 C C . HIS A 1 91 ? -10.085 -9.483 10.857 1.00 97.69 91 HIS A C 1
ATOM 742 O O . HIS A 1 91 ? -9.634 -9.989 11.878 1.00 97.69 91 HIS A O 1
ATOM 748 N N . ARG A 1 92 ? -10.214 -10.171 9.714 1.00 97.56 92 ARG A N 1
ATOM 749 C CA . ARG A 1 92 ? -9.740 -11.549 9.536 1.00 97.56 92 ARG A CA 1
ATOM 750 C C . ARG A 1 92 ? -9.521 -11.866 8.064 1.00 97.56 92 ARG A C 1
ATOM 752 O O . ARG A 1 92 ? -10.442 -11.681 7.271 1.00 97.56 92 ARG A O 1
ATOM 759 N N . ILE A 1 93 ? -8.375 -12.434 7.705 1.00 97.62 93 ILE A N 1
ATOM 760 C CA . ILE A 1 93 ? -8.147 -12.982 6.361 1.00 97.62 93 ILE A CA 1
ATOM 761 C C . ILE A 1 93 ? -8.751 -14.390 6.293 1.00 97.62 93 ILE A C 1
ATOM 763 O O . ILE A 1 93 ? -8.500 -15.225 7.156 1.00 97.62 93 ILE A O 1
ATOM 767 N N . ARG A 1 94 ? -9.602 -14.644 5.295 1.00 97.75 94 ARG A N 1
ATOM 768 C CA . ARG A 1 94 ? -10.214 -15.956 5.016 1.00 97.75 94 ARG A CA 1
ATOM 769 C C . ARG A 1 94 ? -9.452 -16.733 3.949 1.00 97.75 94 ARG A C 1
ATOM 771 O O . ARG A 1 94 ? -9.393 -17.954 4.028 1.00 97.75 94 ARG A O 1
ATOM 778 N N . LYS A 1 95 ? -8.905 -16.027 2.960 1.00 98.12 95 LYS A N 1
ATOM 779 C CA . LYS A 1 95 ? -8.061 -16.576 1.900 1.00 98.12 95 LYS A CA 1
ATOM 780 C C . LYS A 1 95 ? -6.869 -15.651 1.711 1.00 98.12 95 LYS A C 1
ATOM 782 O O . LYS A 1 95 ? -7.064 -14.480 1.388 1.00 98.12 95 LYS A O 1
ATOM 787 N N . THR A 1 96 ? -5.675 -16.181 1.940 1.00 97.62 96 THR A N 1
ATOM 788 C CA . THR A 1 96 ? -4.410 -15.457 1.813 1.00 97.62 96 THR A CA 1
ATOM 789 C C . THR A 1 96 ? -3.950 -15.401 0.360 1.00 97.62 96 THR A C 1
ATOM 791 O O . THR A 1 96 ? -4.237 -16.295 -0.442 1.00 97.62 96 THR A O 1
ATOM 794 N N . SER A 1 97 ? -3.230 -14.335 0.017 1.00 97.56 97 SER A N 1
ATOM 795 C CA . SER A 1 97 ? -2.502 -14.248 -1.247 1.00 97.56 97 SER A CA 1
ATOM 796 C C . SER A 1 97 ? -1.296 -15.195 -1.206 1.00 97.56 97 SER A C 1
ATOM 798 O O . SER A 1 97 ? -0.653 -15.284 -0.159 1.00 97.56 97 SER A O 1
ATOM 800 N N . PRO A 1 98 ? -0.924 -15.853 -2.321 1.00 96.81 98 PRO A N 1
ATOM 801 C CA . PRO A 1 98 ? 0.335 -16.601 -2.396 1.00 96.81 98 PRO A CA 1
ATOM 802 C C . PRO A 1 98 ? 1.567 -15.702 -2.221 1.00 96.81 98 PRO A C 1
ATOM 804 O O . PRO A 1 98 ? 2.639 -16.202 -1.911 1.00 96.81 98 PRO A O 1
ATOM 807 N N . HIS A 1 99 ? 1.399 -14.389 -2.404 1.00 97.75 99 HIS A N 1
ATOM 808 C CA . HIS A 1 99 ? 2.452 -13.392 -2.242 1.00 97.75 99 HIS A CA 1
ATOM 809 C C . HIS A 1 99 ? 2.509 -12.788 -0.838 1.00 97.75 99 HIS A C 1
ATOM 811 O O . HIS A 1 99 ? 3.299 -11.878 -0.596 1.00 97.75 99 HIS A O 1
ATOM 817 N N . ARG A 1 100 ? 1.643 -13.230 0.083 1.00 97.44 100 ARG A N 1
ATOM 818 C CA . ARG A 1 100 ? 1.704 -12.773 1.469 1.00 97.44 100 ARG A CA 1
ATOM 819 C C . ARG A 1 100 ? 2.907 -13.407 2.157 1.00 97.44 100 ARG A C 1
ATOM 821 O O . ARG A 1 100 ? 3.059 -14.625 2.132 1.00 97.44 100 ARG A O 1
ATOM 828 N N . VAL A 1 101 ? 3.694 -12.582 2.832 1.00 96.19 101 VAL A N 1
ATOM 829 C CA . VAL A 1 101 ? 4.775 -13.016 3.721 1.00 96.19 101 VAL A CA 1
ATOM 830 C C . VAL A 1 101 ? 4.570 -12.419 5.106 1.00 96.19 101 VAL A C 1
ATOM 832 O O . VAL A 1 101 ? 3.902 -11.393 5.250 1.00 96.19 101 VAL A O 1
ATOM 835 N N . GLU A 1 102 ? 5.120 -13.078 6.120 1.00 93.75 102 GLU A N 1
ATOM 836 C CA . GLU A 1 102 ? 5.182 -12.505 7.462 1.00 93.75 102 GLU A CA 1
ATOM 837 C C . GLU A 1 102 ? 6.199 -11.351 7.447 1.00 93.75 102 GLU A C 1
ATOM 839 O O . GLU A 1 102 ? 7.330 -11.564 6.987 1.00 93.75 102 GLU A O 1
ATOM 844 N N . PRO A 1 103 ? 5.833 -10.139 7.904 1.00 92.06 103 PRO A N 1
ATOM 845 C CA . PRO A 1 103 ? 6.791 -9.055 8.072 1.00 92.06 103 PRO A CA 1
ATOM 846 C C . PRO A 1 103 ? 7.962 -9.481 8.962 1.00 92.06 103 PRO A C 1
ATOM 848 O O . PRO A 1 103 ? 7.795 -10.244 9.914 1.00 92.06 103 PRO A O 1
ATOM 851 N N . ARG A 1 104 ? 9.167 -8.991 8.661 1.00 89.00 104 ARG A N 1
ATOM 852 C CA . ARG A 1 104 ? 10.351 -9.275 9.479 1.00 89.00 104 ARG A CA 1
ATOM 853 C C . ARG A 1 104 ? 10.341 -8.432 10.751 1.00 89.00 104 ARG A C 1
ATOM 855 O O . ARG A 1 104 ? 10.824 -8.895 11.784 1.00 89.00 104 ARG A O 1
ATOM 862 N N . ASP A 1 105 ? 9.848 -7.200 10.659 1.00 81.94 105 ASP A N 1
ATOM 863 C CA . ASP A 1 105 ? 9.762 -6.270 11.779 1.00 81.94 105 ASP A CA 1
ATOM 864 C C . ASP A 1 105 ? 8.437 -6.435 12.548 1.00 81.94 105 ASP A C 1
ATOM 866 O O . ASP A 1 105 ? 7.346 -6.357 11.983 1.00 81.94 105 ASP A O 1
ATOM 870 N N . SER A 1 106 ? 8.515 -6.636 13.865 1.00 84.75 106 SER A N 1
ATOM 871 C CA . SER A 1 106 ? 7.337 -6.760 14.736 1.00 84.75 106 SER A CA 1
ATOM 872 C C . SER A 1 106 ? 6.553 -5.451 14.891 1.00 84.75 106 SER A C 1
ATOM 874 O O . SER A 1 106 ? 5.411 -5.461 15.360 1.00 84.75 106 SER A O 1
ATOM 876 N N . TYR A 1 107 ? 7.143 -4.320 14.497 1.00 82.25 107 TYR A N 1
ATOM 877 C CA . TYR A 1 107 ? 6.509 -3.008 14.490 1.00 82.25 107 TYR A CA 1
ATOM 878 C C . TYR A 1 107 ? 5.828 -2.672 13.157 1.00 82.25 107 TYR A C 1
ATOM 880 O O . TYR A 1 107 ? 5.239 -1.594 13.063 1.00 82.25 107 TYR A O 1
ATOM 888 N N . ALA A 1 108 ? 5.854 -3.559 12.154 1.00 80.44 108 ALA A N 1
ATOM 889 C CA . ALA A 1 108 ? 5.322 -3.289 10.813 1.00 80.44 108 ALA A CA 1
ATOM 890 C C . ALA A 1 108 ? 3.863 -2.782 10.803 1.00 80.44 108 ALA A C 1
ATOM 892 O O . ALA A 1 108 ? 3.512 -1.927 9.993 1.00 80.44 108 ALA A O 1
ATOM 893 N N . ASP A 1 109 ? 3.034 -3.244 11.745 1.00 77.19 109 ASP A N 1
ATOM 894 C CA . ASP A 1 109 ? 1.630 -2.824 11.886 1.00 77.19 109 ASP A CA 1
ATOM 895 C C . ASP A 1 109 ? 1.421 -1.624 12.834 1.00 77.19 109 ASP A C 1
ATOM 897 O O . ASP A 1 109 ? 0.299 -1.139 13.005 1.00 77.19 109 ASP A O 1
ATOM 901 N N . GLN A 1 110 ? 2.483 -1.146 13.485 1.00 80.69 110 GLN A N 1
ATOM 902 C CA . GLN A 1 110 ? 2.436 -0.102 14.516 1.00 80.69 110 GLN A CA 1
ATOM 903 C C . GLN A 1 110 ? 3.005 1.231 14.028 1.00 80.69 110 GLN A C 1
ATOM 905 O O . GLN A 1 110 ? 2.593 2.292 14.504 1.00 80.69 110 GLN A O 1
ATOM 910 N N . VAL A 1 111 ? 3.957 1.189 13.093 1.00 82.00 111 VAL A N 1
ATOM 911 C CA . VAL A 1 111 ? 4.665 2.370 12.595 1.00 82.00 111 VAL A CA 1
ATOM 912 C C . VAL A 1 111 ? 4.619 2.446 11.071 1.00 82.00 111 VAL A C 1
ATOM 914 O O . VAL A 1 111 ? 4.515 1.442 10.375 1.00 82.00 111 VAL A O 1
ATOM 917 N N . GLY A 1 112 ? 4.701 3.665 10.536 1.00 80.62 112 GLY A N 1
ATOM 918 C CA . GLY A 1 112 ? 4.805 3.872 9.091 1.00 80.62 112 GLY A CA 1
ATOM 919 C C . GLY A 1 112 ? 6.164 3.441 8.530 1.00 80.62 112 GLY A C 1
ATOM 920 O O . GLY A 1 112 ? 7.163 3.383 9.250 1.00 80.62 112 GLY A O 1
ATOM 921 N N . GLY A 1 113 ? 6.220 3.211 7.219 1.00 84.50 113 GLY A N 1
ATOM 922 C CA . GLY A 1 113 ? 7.432 2.832 6.490 1.00 84.50 113 GLY A CA 1
ATOM 923 C C . GLY A 1 113 ? 7.573 1.340 6.180 1.00 84.50 113 GLY A C 1
ATOM 924 O O . GLY A 1 113 ? 8.583 0.964 5.581 1.00 84.50 113 GLY A O 1
ATOM 925 N N . PHE A 1 114 ? 6.588 0.524 6.561 1.00 88.19 114 PHE A N 1
ATOM 926 C CA . PHE A 1 114 ? 6.528 -0.924 6.324 1.00 88.19 114 PHE A CA 1
ATOM 927 C C . PHE A 1 114 ? 5.309 -1.331 5.483 1.00 88.19 114 PHE A C 1
ATOM 929 O O . PHE A 1 114 ? 4.870 -2.479 5.500 1.00 88.19 114 PHE A O 1
ATOM 936 N N . GLU A 1 115 ? 4.765 -0.396 4.698 1.00 89.88 115 GLU A N 1
ATOM 937 C CA . GLU A 1 115 ? 3.475 -0.539 4.012 1.00 89.88 115 GLU A CA 1
ATOM 938 C C . GLU A 1 115 ? 3.394 -1.769 3.096 1.00 89.88 115 GLU A C 1
ATOM 940 O O . GLU A 1 115 ? 2.303 -2.275 2.860 1.00 89.88 115 GLU A O 1
ATOM 945 N N . LEU A 1 116 ? 4.526 -2.264 2.586 1.00 94.25 116 LEU A N 1
ATOM 946 C CA . LEU A 1 116 ? 4.600 -3.415 1.681 1.00 94.25 116 LEU A CA 1
ATOM 947 C C . LEU A 1 116 ? 5.334 -4.625 2.274 1.00 94.25 116 LEU A C 1
ATOM 949 O O . LEU A 1 116 ? 5.561 -5.591 1.554 1.00 94.25 116 LEU A O 1
ATOM 953 N N . GLU A 1 117 ? 5.740 -4.601 3.546 1.00 94.06 117 GLU A N 1
ATOM 954 C CA . GLU A 1 117 ? 6.584 -5.669 4.108 1.00 94.06 117 GLU A CA 1
ATOM 955 C C . GLU A 1 117 ? 5.876 -7.032 4.142 1.00 94.06 117 GLU A C 1
ATOM 957 O O . GLU A 1 117 ? 6.515 -8.073 4.044 1.00 94.06 117 GLU A O 1
ATOM 962 N N . HIS A 1 118 ? 4.544 -7.021 4.178 1.00 94.94 118 HIS A N 1
ATOM 963 C CA . HIS A 1 118 ? 3.698 -8.209 4.112 1.00 94.94 118 HIS A CA 1
ATOM 964 C C . HIS A 1 118 ? 3.509 -8.772 2.685 1.00 94.94 118 HIS A C 1
ATOM 966 O O . HIS A 1 118 ? 2.768 -9.740 2.504 1.00 94.94 118 HIS A O 1
ATOM 972 N N . LEU A 1 119 ? 4.140 -8.172 1.669 1.00 96.31 119 LEU A N 1
ATOM 973 C CA . LEU A 1 119 ? 4.138 -8.604 0.268 1.00 96.31 119 LEU A CA 1
ATOM 974 C C . LEU A 1 119 ? 5.528 -9.125 -0.115 1.00 96.31 119 LEU A C 1
ATOM 976 O O . LEU A 1 119 ? 6.525 -8.455 0.151 1.00 96.31 119 LEU A O 1
ATOM 980 N N . ASP A 1 120 ? 5.614 -10.279 -0.777 1.00 97.25 120 ASP A N 1
ATOM 981 C CA . ASP A 1 120 ? 6.901 -10.826 -1.209 1.00 97.25 120 ASP A CA 1
ATOM 982 C C . ASP A 1 120 ? 7.658 -9.869 -2.145 1.00 97.25 120 ASP A C 1
ATOM 984 O O . ASP A 1 120 ? 7.077 -9.067 -2.883 1.00 97.25 120 ASP A O 1
ATOM 988 N N . TYR A 1 121 ? 8.988 -9.928 -2.099 1.00 97.69 121 TYR A N 1
ATOM 989 C CA . TYR A 1 121 ? 9.825 -8.947 -2.782 1.00 97.69 121 TYR A CA 1
ATOM 990 C C . TYR A 1 121 ? 9.624 -8.904 -4.312 1.00 97.69 121 TYR A C 1
ATOM 992 O O . TYR A 1 121 ? 9.473 -7.802 -4.851 1.00 97.69 121 TYR A O 1
ATOM 1000 N N . PRO A 1 122 ? 9.553 -10.040 -5.040 1.00 97.81 122 PRO A N 1
ATOM 1001 C CA . PRO A 1 122 ? 9.177 -10.031 -6.456 1.00 97.81 122 PRO A CA 1
ATOM 1002 C C . PRO A 1 122 ? 7.847 -9.314 -6.737 1.00 97.81 122 PRO A C 1
ATOM 1004 O O . PRO A 1 122 ? 7.763 -8.506 -7.667 1.00 97.81 122 PRO A O 1
ATOM 1007 N N . ALA A 1 123 ? 6.823 -9.547 -5.916 1.00 97.56 123 ALA A N 1
ATOM 1008 C CA . ALA A 1 123 ? 5.527 -8.904 -6.051 1.00 97.56 123 ALA A CA 1
ATOM 1009 C C . ALA A 1 123 ? 5.573 -7.408 -5.692 1.00 97.56 123 ALA A C 1
ATOM 1011 O O . ALA A 1 123 ? 4.872 -6.618 -6.324 1.00 97.56 123 ALA A O 1
ATOM 1012 N N . GLN A 1 124 ? 6.445 -6.975 -4.773 1.00 97.69 124 GLN A N 1
ATOM 1013 C CA . GLN A 1 124 ? 6.702 -5.547 -4.537 1.00 97.69 124 GLN A CA 1
ATOM 1014 C C . GLN A 1 124 ? 7.279 -4.851 -5.780 1.00 97.69 124 GLN A C 1
ATOM 1016 O O . GLN A 1 124 ? 6.906 -3.716 -6.083 1.00 97.69 124 GLN A O 1
ATOM 1021 N N . LEU A 1 125 ? 8.190 -5.505 -6.512 1.00 98.38 125 LEU A N 1
ATOM 1022 C CA . LEU A 1 125 ? 8.743 -4.964 -7.761 1.00 98.38 125 LEU A CA 1
ATOM 1023 C C . LEU A 1 125 ? 7.661 -4.862 -8.843 1.00 98.38 125 LEU A C 1
ATOM 1025 O O . LEU A 1 125 ? 7.548 -3.831 -9.506 1.00 98.38 125 LEU A O 1
ATOM 1029 N N . ALA A 1 126 ? 6.827 -5.896 -8.980 1.00 97.69 126 ALA A N 1
ATOM 1030 C CA . ALA A 1 126 ? 5.691 -5.879 -9.897 1.00 97.69 126 ALA A CA 1
ATOM 1031 C C . ALA A 1 126 ? 4.689 -4.765 -9.547 1.00 97.69 126 ALA A C 1
ATOM 1033 O O . ALA A 1 126 ? 4.273 -4.018 -10.431 1.00 97.69 126 ALA A O 1
ATOM 1034 N N . PHE A 1 127 ? 4.370 -4.595 -8.261 1.00 97.50 127 PHE A N 1
ATOM 1035 C CA . PHE A 1 127 ? 3.507 -3.522 -7.771 1.00 97.50 127 PHE A CA 1
ATOM 1036 C C . PHE A 1 127 ? 4.049 -2.134 -8.125 1.00 97.50 127 PHE A C 1
ATOM 1038 O O . PHE A 1 127 ? 3.318 -1.308 -8.664 1.00 97.50 127 PHE A O 1
ATOM 1045 N N . LYS A 1 128 ? 5.337 -1.869 -7.876 1.00 97.81 128 LYS A N 1
ATOM 1046 C CA . LYS A 1 128 ? 5.954 -0.568 -8.193 1.00 97.81 128 LYS A CA 1
ATOM 1047 C C . LYS A 1 128 ? 5.859 -0.240 -9.682 1.00 97.81 128 LYS A C 1
ATOM 1049 O O . LYS A 1 128 ? 5.559 0.898 -10.040 1.00 97.81 128 LYS A O 1
ATOM 1054 N N . ARG A 1 129 ? 6.079 -1.231 -10.549 1.00 97.62 129 ARG A N 1
ATOM 1055 C CA . ARG A 1 129 ? 5.888 -1.079 -11.996 1.00 97.62 129 ARG A CA 1
ATOM 1056 C C . ARG A 1 129 ? 4.426 -0.799 -12.347 1.00 97.62 129 ARG A C 1
ATOM 1058 O O . ARG A 1 129 ? 4.165 0.082 -13.161 1.00 97.62 129 ARG A O 1
ATOM 1065 N N . ASP A 1 130 ? 3.494 -1.522 -11.736 1.00 96.12 130 ASP A N 1
ATOM 1066 C CA . ASP A 1 130 ? 2.058 -1.349 -11.962 1.00 96.12 130 ASP A CA 1
ATOM 1067 C C . ASP A 1 130 ? 1.570 0.050 -11.545 1.00 96.12 130 ASP A C 1
ATOM 1069 O O . ASP A 1 130 ? 0.830 0.684 -12.288 1.00 96.12 130 ASP A O 1
ATOM 1073 N N . VAL A 1 131 ? 2.070 0.609 -10.437 1.00 96.94 131 VAL A N 1
ATOM 1074 C CA . VAL A 1 131 ? 1.776 1.998 -10.031 1.00 96.94 131 VAL A CA 1
ATOM 1075 C C . VAL A 1 131 ? 2.168 3.000 -11.123 1.00 96.94 131 VAL A C 1
ATOM 1077 O O . VAL A 1 131 ? 1.397 3.912 -11.427 1.00 96.94 131 VAL A O 1
ATOM 1080 N N . VAL A 1 132 ? 3.336 2.823 -11.751 1.00 96.88 132 VAL A N 1
ATOM 1081 C CA . VAL A 1 132 ? 3.773 3.676 -12.870 1.00 96.88 132 VAL A CA 1
ATOM 1082 C C . VAL A 1 132 ? 2.884 3.466 -14.096 1.00 96.88 132 VAL A C 1
ATOM 1084 O O . VAL A 1 132 ? 2.460 4.446 -14.704 1.00 96.88 132 VAL A O 1
ATOM 1087 N N . ALA A 1 133 ? 2.553 2.217 -14.434 1.00 95.94 133 ALA A N 1
ATOM 1088 C CA . ALA A 1 133 ? 1.662 1.903 -15.552 1.00 95.94 133 ALA A CA 1
ATOM 1089 C C . ALA A 1 133 ? 0.280 2.558 -15.381 1.00 95.94 133 ALA A C 1
ATOM 1091 O O . ALA A 1 133 ? -0.203 3.235 -16.286 1.00 95.94 133 ALA A O 1
ATOM 1092 N N . GLN A 1 134 ? -0.321 2.430 -14.195 1.00 94.88 134 GLN A N 1
ATOM 1093 C CA . GLN A 1 134 ? -1.600 3.058 -13.862 1.00 94.88 134 GLN A CA 1
ATOM 1094 C C . GLN A 1 134 ? -1.530 4.589 -13.934 1.00 94.88 134 GLN A C 1
ATOM 1096 O O . GLN A 1 134 ? -2.490 5.229 -14.363 1.00 94.88 134 GLN A O 1
ATOM 1101 N N . ALA A 1 135 ? -0.413 5.192 -13.516 1.00 96.38 135 ALA A N 1
ATOM 1102 C CA . ALA A 1 135 ? -0.220 6.635 -13.615 1.00 96.38 135 ALA A CA 1
ATOM 1103 C C . ALA A 1 135 ? -0.127 7.097 -15.079 1.00 96.38 135 ALA A C 1
ATOM 1105 O O . ALA A 1 135 ? -0.805 8.054 -15.452 1.00 96.38 135 ALA A O 1
ATOM 1106 N N . LEU A 1 136 ? 0.649 6.401 -15.916 1.00 96.88 136 LEU A N 1
ATOM 1107 C CA . LEU A 1 136 ? 0.750 6.697 -17.348 1.00 96.88 136 LEU A CA 1
ATOM 1108 C C . LEU A 1 136 ? -0.615 6.595 -18.033 1.00 96.88 136 LEU A C 1
ATOM 1110 O O . LEU A 1 136 ? -1.016 7.530 -18.718 1.00 96.88 136 LEU A O 1
ATOM 1114 N N . GLU A 1 137 ? -1.361 5.521 -17.772 1.00 94.88 137 GLU A N 1
ATOM 1115 C CA . GLU A 1 137 ? -2.701 5.318 -18.334 1.00 94.88 137 GLU A CA 1
ATOM 1116 C C . GLU A 1 137 ? -3.696 6.396 -17.884 1.00 94.88 137 GLU A C 1
ATOM 1118 O O . GLU A 1 137 ? -4.560 6.824 -18.647 1.00 94.88 137 GLU A O 1
ATOM 1123 N N . ARG A 1 138 ? -3.572 6.869 -16.640 1.00 96.12 138 ARG A N 1
ATOM 1124 C CA . ARG A 1 138 ? -4.462 7.886 -16.076 1.00 96.12 138 ARG A CA 1
ATOM 1125 C C . ARG A 1 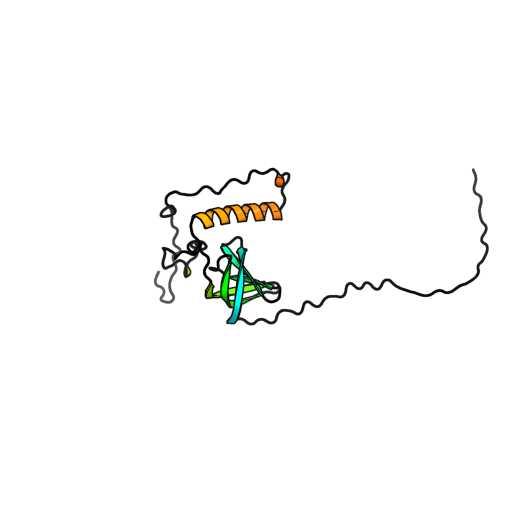138 ? -4.197 9.289 -16.617 1.00 96.12 138 ARG A C 1
ATOM 1127 O O . ARG A 1 138 ? -5.151 10.044 -16.792 1.00 96.12 138 ARG A O 1
ATOM 1134 N N . TYR A 1 139 ? -2.930 9.668 -16.765 1.00 97.25 139 TYR A N 1
ATOM 1135 C CA . TYR A 1 139 ? -2.542 11.042 -17.099 1.00 97.25 139 TYR A CA 1
ATOM 1136 C C . TYR A 1 139 ? -2.202 11.241 -18.573 1.00 97.25 139 TYR A C 1
ATOM 1138 O O . TYR A 1 139 ? -2.241 12.376 -19.034 1.00 97.25 139 TYR A O 1
ATOM 1146 N N . GLN A 1 140 ? -1.902 10.160 -19.295 1.00 97.44 140 GLN A N 1
ATOM 1147 C CA . GLN A 1 140 ? -1.720 10.133 -20.745 1.00 97.44 140 GLN A CA 1
ATOM 1148 C C . GLN A 1 140 ? -0.794 11.245 -21.283 1.00 97.44 140 GLN A C 1
ATOM 1150 O O . GLN A 1 140 ? -1.210 12.015 -22.152 1.00 97.44 140 GLN A O 1
ATOM 1155 N N . PRO A 1 141 ? 0.451 11.383 -20.775 1.00 96.75 141 PRO A N 1
ATOM 1156 C CA . PRO A 1 141 ? 1.393 12.356 -21.322 1.00 96.75 141 PRO A CA 1
ATOM 1157 C C . PRO A 1 141 ? 1.690 12.067 -22.801 1.00 96.75 141 PRO A C 1
ATOM 1159 O O . PRO A 1 141 ? 1.484 10.955 -23.293 1.00 96.75 141 PRO A O 1
ATOM 1162 N N . GLU A 1 142 ? 2.184 13.069 -23.527 1.00 97.56 142 GLU A N 1
ATOM 1163 C CA . GLU A 1 142 ? 2.454 12.935 -24.958 1.00 97.56 142 GLU A CA 1
ATOM 1164 C C . GLU A 1 142 ? 3.363 11.729 -25.254 1.00 97.56 142 GLU A C 1
ATOM 1166 O O . GLU A 1 142 ? 4.424 11.546 -24.648 1.00 97.56 142 GLU A O 1
ATOM 1171 N N . GLY A 1 143 ? 2.906 10.876 -26.174 1.00 95.81 143 GLY A N 1
ATOM 1172 C CA . GLY A 1 143 ? 3.627 9.673 -26.577 1.00 95.81 143 GLY A CA 1
ATOM 1173 C C . GLY A 1 143 ? 3.655 8.546 -25.540 1.00 95.81 143 GLY A C 1
ATOM 1174 O O . GLY A 1 143 ? 4.398 7.599 -25.747 1.00 95.81 143 GLY A O 1
ATOM 1175 N N . PHE A 1 144 ? 2.868 8.571 -24.455 1.00 95.88 144 PHE A N 1
ATOM 1176 C CA . PHE A 1 144 ? 2.993 7.558 -23.388 1.00 95.88 144 PHE A CA 1
ATOM 1177 C C . PHE A 1 144 ? 2.843 6.099 -23.851 1.00 95.88 144 PHE A C 1
ATOM 1179 O O . PHE A 1 144 ? 3.414 5.200 -23.241 1.00 95.88 144 PHE A O 1
ATOM 1186 N N . HIS A 1 145 ? 2.114 5.852 -24.944 1.00 94.12 145 HIS A N 1
ATOM 1187 C CA . HIS A 1 145 ? 1.992 4.525 -25.553 1.00 94.12 145 HIS A CA 1
ATOM 1188 C C . HIS A 1 145 ? 3.306 3.978 -26.133 1.00 94.12 145 HIS A C 1
ATOM 1190 O O . HIS A 1 145 ? 3.425 2.768 -26.300 1.00 94.12 145 HIS A O 1
ATOM 1196 N N . SER A 1 146 ? 4.282 4.833 -26.452 1.00 96.38 146 SER A N 1
ATOM 1197 C CA . SER A 1 146 ? 5.593 4.415 -26.965 1.00 96.38 146 SER A CA 1
ATOM 1198 C C . SER A 1 146 ? 6.655 4.273 -25.872 1.00 96.38 146 SER A C 1
ATOM 1200 O O . SER A 1 146 ? 7.794 3.918 -26.173 1.00 96.38 146 SER A O 1
ATOM 1202 N N . TYR A 1 147 ? 6.316 4.540 -24.607 1.00 97.00 147 TYR A N 1
ATOM 1203 C CA . TYR A 1 147 ? 7.275 4.439 -23.510 1.00 97.00 147 TYR A CA 1
ATOM 1204 C C . TYR A 1 147 ? 7.611 2.973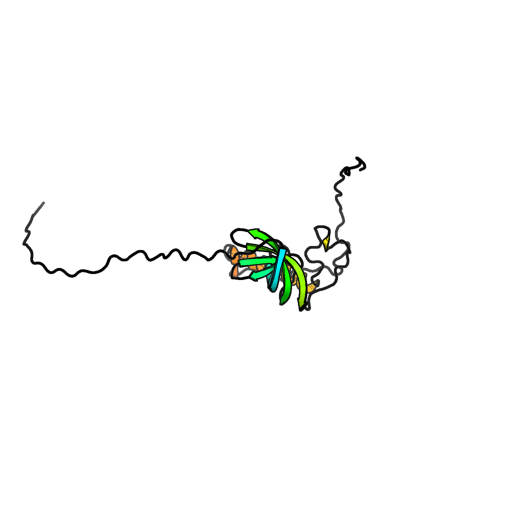 -23.213 1.00 97.00 147 TYR A C 1
ATOM 1206 O O . TYR A 1 147 ? 6.729 2.158 -22.943 1.00 97.00 147 TYR A O 1
ATOM 1214 N N . ASP A 1 148 ? 8.906 2.649 -23.180 1.00 96.62 148 ASP A N 1
ATOM 1215 C CA . ASP A 1 148 ? 9.387 1.354 -22.693 1.00 96.62 148 ASP A CA 1
ATOM 1216 C C . ASP A 1 148 ? 9.370 1.320 -21.157 1.00 96.62 148 ASP A C 1
ATOM 1218 O O . ASP A 1 148 ? 10.314 1.739 -20.473 1.00 96.62 148 ASP A O 1
ATOM 1222 N N . LEU A 1 149 ? 8.266 0.829 -20.592 1.00 96.56 149 LEU A N 1
ATOM 1223 C CA . LEU A 1 149 ? 8.162 0.601 -19.156 1.00 96.56 149 LEU A CA 1
ATOM 1224 C C . LEU A 1 149 ? 8.918 -0.679 -18.781 1.00 96.56 149 LEU A C 1
ATOM 1226 O O . LEU A 1 149 ? 8.379 -1.781 -18.843 1.00 96.56 149 LEU A O 1
ATOM 1230 N N . ARG A 1 150 ? 10.176 -0.543 -18.363 1.00 97.62 150 ARG A N 1
ATOM 1231 C CA . ARG A 1 150 ? 11.032 -1.675 -17.968 1.00 97.62 150 ARG A CA 1
ATOM 1232 C C . ARG A 1 150 ? 10.665 -2.255 -16.590 1.00 97.62 150 ARG A C 1
ATOM 1234 O O . ARG A 1 150 ? 9.988 -1.597 -15.797 1.00 97.62 150 ARG A O 1
ATOM 1241 N N . PRO A 1 151 ? 11.085 -3.497 -16.267 1.00 98.06 151 PRO A N 1
ATOM 1242 C CA . PRO A 1 151 ? 10.933 -4.053 -14.921 1.00 98.06 151 PRO A CA 1
ATOM 1243 C C . PRO A 1 151 ? 11.581 -3.160 -13.857 1.00 98.06 151 PRO A C 1
ATOM 1245 O O . PRO A 1 151 ? 12.636 -2.572 -14.095 1.00 98.06 151 PRO A O 1
ATOM 1248 N N . THR A 1 152 ? 10.965 -3.069 -12.676 1.00 98.50 152 THR A N 1
ATOM 1249 C CA . THR A 1 152 ? 11.555 -2.346 -11.545 1.00 98.50 152 THR A CA 1
ATOM 1250 C C . THR A 1 152 ? 12.863 -3.014 -11.132 1.00 98.50 152 THR A C 1
ATOM 1252 O O . THR A 1 152 ? 12.906 -4.222 -10.907 1.00 98.50 152 THR A O 1
ATOM 1255 N N . LEU A 1 153 ? 13.928 -2.219 -11.016 1.00 98.31 153 LEU A N 1
ATOM 1256 C CA . LEU A 1 153 ? 15.222 -2.702 -10.544 1.00 98.31 153 LEU A CA 1
ATOM 1257 C C . LEU A 1 153 ? 15.128 -3.085 -9.063 1.00 98.31 153 LEU A C 1
ATOM 1259 O O . LEU A 1 153 ? 14.744 -2.268 -8.224 1.00 98.31 153 LEU A O 1
ATOM 1263 N N . GLY A 1 154 ? 15.465 -4.338 -8.764 1.00 98.12 154 GLY A N 1
ATOM 1264 C CA . GLY A 1 154 ? 15.505 -4.874 -7.408 1.00 98.12 154 GLY A CA 1
ATOM 1265 C C . GLY A 1 154 ? 16.882 -4.763 -6.752 1.00 98.12 154 GLY A C 1
ATOM 1266 O O . GLY A 1 154 ? 17.900 -4.546 -7.406 1.00 98.12 154 GLY A O 1
ATOM 1267 N N . MET A 1 155 ? 16.898 -4.962 -5.439 1.00 98.00 155 MET A N 1
ATOM 1268 C CA . MET A 1 155 ? 18.069 -5.098 -4.583 1.00 98.00 155 MET A CA 1
ATOM 1269 C C . MET A 1 155 ? 18.285 -6.584 -4.276 1.00 98.00 155 MET A C 1
ATOM 1271 O O . MET A 1 155 ? 17.321 -7.314 -4.056 1.00 98.00 155 MET A O 1
ATOM 1275 N N . LYS A 1 156 ? 19.546 -7.033 -4.253 1.00 97.00 156 LYS A N 1
ATOM 1276 C CA . LYS A 1 156 ? 19.892 -8.436 -3.961 1.00 97.00 156 LYS A CA 1
ATOM 1277 C C . LYS A 1 156 ? 19.516 -8.848 -2.530 1.00 97.00 156 LYS A C 1
ATOM 1279 O O . LYS A 1 156 ? 19.046 -9.959 -2.330 1.00 97.00 156 LYS A O 1
ATOM 1284 N N . ASP A 1 157 ? 19.730 -7.953 -1.569 1.00 95.69 157 ASP A N 1
ATOM 1285 C CA . ASP A 1 157 ? 19.345 -8.111 -0.163 1.00 95.69 157 ASP A CA 1
ATOM 1286 C C . ASP A 1 157 ? 18.531 -6.876 0.262 1.00 95.69 157 ASP A C 1
ATOM 1288 O O . ASP A 1 157 ? 19.126 -5.831 0.513 1.00 95.69 157 ASP A O 1
ATOM 1292 N N . PRO A 1 158 ? 17.185 -6.922 0.263 1.00 94.06 158 PRO A N 1
ATOM 1293 C CA . PRO A 1 158 ? 16.330 -5.740 0.399 1.00 94.06 158 PRO A CA 1
ATOM 1294 C C . PRO A 1 158 ? 16.189 -5.227 1.844 1.00 94.06 158 PRO A C 1
ATOM 1296 O O . PRO A 1 158 ? 15.150 -4.681 2.217 1.00 94.06 158 PRO A O 1
ATOM 1299 N N . TYR A 1 159 ? 17.236 -5.366 2.656 1.00 92.69 159 TYR A N 1
ATOM 1300 C CA . TYR A 1 159 ? 17.273 -4.968 4.062 1.00 92.69 159 TYR A CA 1
ATOM 1301 C C . TYR A 1 159 ? 18.517 -4.127 4.371 1.00 92.69 159 TYR A C 1
ATOM 1303 O O . TYR A 1 159 ? 19.466 -4.072 3.595 1.00 92.69 159 TYR A O 1
ATOM 1311 N N . GLY A 1 160 ? 18.498 -3.407 5.500 1.00 92.12 160 GLY A N 1
ATOM 1312 C CA . GLY A 1 160 ? 19.648 -2.613 5.960 1.00 92.12 160 GLY A CA 1
ATOM 1313 C C . GLY A 1 160 ? 20.037 -1.430 5.062 1.00 92.12 160 GLY A C 1
ATOM 1314 O O . GLY A 1 160 ? 21.090 -0.834 5.256 1.00 92.12 160 GLY A O 1
ATOM 1315 N N . TYR A 1 161 ? 19.206 -1.066 4.082 1.00 94.38 161 TYR A N 1
ATOM 1316 C CA . TYR A 1 161 ? 19.553 -0.070 3.065 1.00 94.38 161 TYR A CA 1
ATOM 1317 C C . TYR A 1 161 ? 19.456 1.389 3.547 1.00 94.38 161 TYR A C 1
ATOM 1319 O O . TYR A 1 161 ? 20.022 2.283 2.916 1.00 94.38 161 TYR A O 1
ATOM 1327 N N . ARG A 1 162 ? 18.725 1.677 4.636 1.00 94.00 162 ARG A N 1
ATOM 1328 C CA . ARG A 1 162 ? 18.637 3.038 5.197 1.00 94.00 162 ARG A CA 1
ATOM 1329 C C . ARG A 1 162 ? 19.915 3.365 5.972 1.00 94.00 162 ARG A C 1
ATOM 1331 O O . ARG A 1 162 ? 20.144 2.821 7.043 1.00 94.00 162 ARG A O 1
ATOM 1338 N N . ASN A 1 163 ? 20.698 4.317 5.469 1.00 96.75 163 ASN A N 1
ATOM 1339 C CA . ASN A 1 163 ?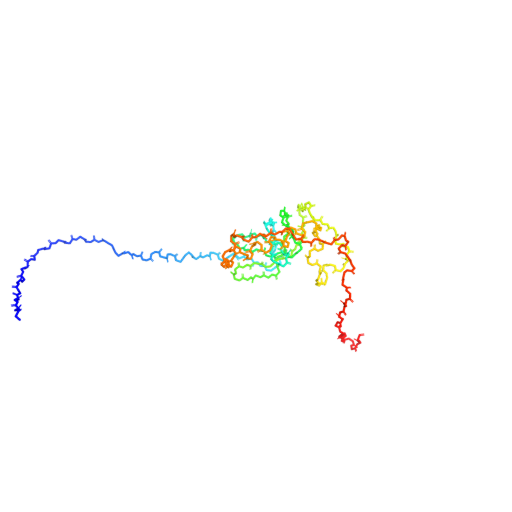 21.925 4.805 6.116 1.00 96.75 163 ASN A CA 1
ATOM 1340 C C . ASN A 1 163 ? 21.711 6.021 7.042 1.00 96.75 163 ASN A C 1
ATOM 1342 O O . ASN A 1 163 ? 22.661 6.522 7.639 1.00 96.75 163 ASN A O 1
ATOM 1346 N N . LYS A 1 164 ? 20.472 6.515 7.146 1.00 96.38 164 LYS A N 1
ATOM 1347 C CA . LYS A 1 164 ? 20.091 7.655 7.982 1.00 96.38 164 LYS A CA 1
ATOM 1348 C C . LYS A 1 164 ? 18.736 7.395 8.628 1.00 96.38 164 LYS A C 1
ATOM 1350 O O . LYS A 1 164 ? 17.785 7.014 7.947 1.00 96.38 164 LYS A O 1
ATOM 1355 N N . ALA A 1 165 ? 18.645 7.687 9.920 1.00 92.69 165 ALA A N 1
ATOM 1356 C CA . ALA A 1 165 ? 17.400 7.732 10.673 1.00 92.69 165 ALA A CA 1
ATOM 1357 C C . ALA A 1 165 ? 17.231 9.121 11.301 1.00 92.69 165 ALA A C 1
ATOM 1359 O O . ALA A 1 165 ? 18.212 9.784 11.638 1.00 92.69 165 ALA A O 1
ATOM 1360 N N . GLN A 1 166 ? 15.986 9.575 11.421 1.00 93.50 166 GLN A N 1
ATOM 1361 C CA . GLN A 1 166 ? 15.633 10.797 12.139 1.00 93.50 166 GLN A CA 1
ATOM 1362 C C . GLN A 1 166 ? 14.574 10.436 13.170 1.00 93.50 166 GLN A C 1
ATOM 1364 O O . GLN A 1 166 ? 13.514 9.925 12.811 1.00 93.50 166 GLN A O 1
ATOM 1369 N N . PHE A 1 167 ? 14.871 10.699 14.437 1.00 91.81 167 PHE A N 1
ATOM 1370 C CA . PHE A 1 167 ? 13.985 10.381 15.548 1.00 91.81 167 PHE A CA 1
ATOM 1371 C C . PHE A 1 167 ? 13.296 11.650 16.031 1.00 91.81 167 PHE A C 1
ATOM 1373 O O . PHE A 1 167 ? 13.937 12.677 16.251 1.00 91.81 167 PHE A O 1
ATOM 1380 N N . GLN A 1 168 ? 11.976 11.573 16.170 1.00 91.06 168 GLN A N 1
ATOM 1381 C CA . GLN A 1 168 ? 11.188 12.635 16.778 1.00 91.06 168 GLN A CA 1
ATOM 1382 C C . GLN A 1 168 ? 11.246 12.462 18.293 1.00 91.06 168 GLN A C 1
ATOM 1384 O O . GLN A 1 168 ? 10.884 11.406 18.804 1.00 91.06 168 GLN A O 1
ATOM 1389 N N . VAL A 1 169 ? 11.690 13.500 18.994 1.00 93.56 169 VAL A N 1
ATOM 1390 C CA . VAL A 1 169 ? 11.805 13.512 20.453 1.00 93.56 169 VAL A CA 1
ATOM 1391 C C . VAL A 1 169 ? 10.618 14.287 21.019 1.00 93.56 169 VAL A C 1
ATOM 1393 O O . VAL A 1 169 ? 10.356 15.415 20.596 1.00 93.56 169 VAL A O 1
ATOM 1396 N N . ARG A 1 170 ? 9.860 13.683 21.938 1.00 92.62 170 ARG A N 1
ATOM 1397 C CA . ARG A 1 170 ? 8.671 14.290 22.556 1.00 92.62 170 ARG A CA 1
ATOM 1398 C C . ARG A 1 170 ? 8.669 14.009 24.047 1.00 92.62 170 ARG A C 1
ATOM 1400 O O . ARG A 1 170 ? 9.125 12.955 24.455 1.00 92.62 170 ARG A O 1
ATOM 1407 N N . ARG A 1 171 ? 8.098 14.923 24.835 1.00 95.38 171 ARG A N 1
ATOM 1408 C CA . ARG A 1 171 ? 7.793 14.629 26.236 1.00 95.38 171 ARG A CA 1
ATOM 1409 C C . ARG A 1 171 ? 6.525 13.781 26.338 1.00 95.38 171 ARG A C 1
ATOM 1411 O O . ARG A 1 171 ? 5.542 14.091 25.661 1.00 95.38 171 ARG A O 1
ATOM 1418 N N . ASN A 1 172 ? 6.551 12.740 27.164 1.00 93.19 172 ASN A N 1
ATOM 1419 C CA . ASN A 1 172 ? 5.371 11.968 27.543 1.00 93.19 172 ASN A CA 1
ATOM 1420 C C . ASN A 1 172 ? 4.456 12.775 28.489 1.00 93.19 172 ASN A C 1
ATOM 1422 O O . ASN A 1 172 ? 4.752 13.922 28.842 1.00 93.19 172 ASN A O 1
ATOM 1426 N N . ALA A 1 173 ? 3.319 12.189 28.876 1.00 91.00 173 ALA A N 1
ATOM 1427 C CA . ALA A 1 173 ? 2.347 12.840 29.757 1.00 91.00 173 ALA A CA 1
ATOM 1428 C C . ALA A 1 173 ? 2.937 13.168 31.142 1.00 91.00 173 ALA A C 1
ATOM 1430 O O . ALA A 1 173 ? 2.528 14.142 31.770 1.00 91.00 173 ALA A O 1
ATOM 1431 N N . GLU A 1 174 ? 3.938 12.404 31.582 1.00 91.69 174 GLU A N 1
ATOM 1432 C CA . GLU A 1 174 ? 4.682 12.593 32.828 1.00 91.69 174 GLU A CA 1
ATOM 1433 C C . GLU A 1 174 ? 5.825 13.627 32.716 1.00 91.69 174 GLU A C 1
ATOM 1435 O O . GLU A 1 174 ? 6.549 13.869 33.682 1.00 91.69 174 GLU A O 1
ATOM 1440 N N . GLY A 1 175 ? 6.004 14.262 31.552 1.00 89.44 175 GLY A N 1
ATOM 1441 C CA . GLY A 1 175 ? 7.016 15.295 31.314 1.00 89.44 175 GLY A CA 1
ATOM 1442 C C . GLY A 1 175 ? 8.435 14.776 31.049 1.00 89.44 175 GLY A C 1
ATOM 1443 O O . GLY A 1 175 ? 9.354 15.590 30.916 1.00 89.44 175 GLY A O 1
ATOM 1444 N N . GLN A 1 176 ? 8.624 13.461 30.939 1.00 87.12 176 GLN A N 1
ATOM 1445 C CA . GLN A 1 176 ? 9.889 12.815 30.587 1.00 87.12 176 GLN A CA 1
ATOM 1446 C C . GLN A 1 176 ? 10.065 12.788 29.070 1.00 87.12 176 GLN A C 1
ATOM 1448 O O . GLN A 1 176 ? 9.086 12.669 28.339 1.00 87.12 176 GLN A O 1
ATOM 1453 N N . VAL A 1 177 ? 11.305 12.928 28.607 1.00 81.69 177 VAL A N 1
ATOM 1454 C CA . VAL A 1 177 ? 11.681 12.843 27.187 1.00 81.69 177 VAL A CA 1
ATOM 1455 C C . VAL A 1 177 ? 11.966 11.399 26.799 1.00 81.69 177 VAL A C 1
ATOM 1457 O O . VAL A 1 177 ? 12.670 10.738 27.592 1.00 81.69 177 VAL A O 1
#